Protein AF-A0A0J7YMT5-F1 (afdb_monomer_lite)

Organism: Beta vulgaris subsp. vulgaris (NCBI:txid3555)

Secondary structure (DSSP, 8-state):
-HHHHHHHHHHHHHHHTSSSHHHHHHHHHHHHHHHHHHHHHHHHS---HHHHHHHHHHHHHHHHHHHHHHHHHHTT---TT-HHHHTT--

Sequence (90 aa):
MTVSQIAWARGCEQALRSSNPVAAMKSWLDTQMRQLADLTELVRTDLSSIDRQKVVALVTNDVHARDVVRRILDGNVTGINDFNWQQQLR

pLDDT: mean 83.0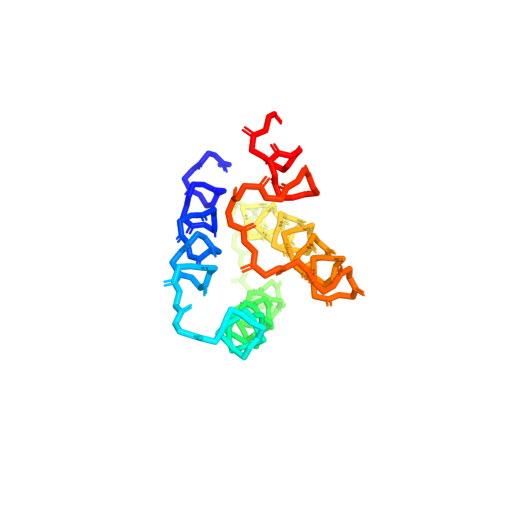5, std 6.65, range [53.56, 90.06]

Structure (mmCIF, N/CA/C/O backbone):
data_AF-A0A0J7YMT5-F1
#
_entry.id   AF-A0A0J7YMT5-F1
#
loop_
_atom_site.group_PDB
_atom_site.id
_atom_site.type_symbol
_atom_site.label_atom_id
_atom_site.label_alt_id
_atom_site.label_comp_id
_atom_site.label_asym_id
_atom_site.label_entity_id
_atom_site.label_seq_id
_atom_site.pdbx_PDB_ins_code
_atom_site.Cartn_x
_atom_site.Cartn_y
_atom_site.Cartn_z
_atom_site.occupancy
_atom_site.B_iso_or_equiv
_atom_site.auth_seq_id
_atom_site.auth_comp_id
_atom_site.auth_asym_id
_atom_site.auth_atom_id
_atom_site.pdbx_PDB_model_num
ATOM 1 N N . MET A 1 1 ? -2.326 9.887 8.488 1.00 53.56 1 MET A N 1
ATOM 2 C CA . MET A 1 1 ? -2.534 9.853 7.023 1.00 53.56 1 MET A CA 1
ATOM 3 C C . MET A 1 1 ? -1.205 9.974 6.277 1.00 53.56 1 MET A C 1
ATOM 5 O O . MET A 1 1 ? -0.920 9.112 5.467 1.00 53.56 1 MET A O 1
ATOM 9 N N . THR A 1 2 ? -0.330 10.932 6.606 1.00 62.78 2 THR A N 1
ATOM 10 C CA . THR A 1 2 ? 0.974 11.107 5.925 1.00 62.78 2 THR A CA 1
ATOM 11 C C . THR A 1 2 ? 1.979 9.970 6.150 1.00 62.78 2 THR A C 1
ATOM 13 O O . THR A 1 2 ? 2.640 9.549 5.209 1.00 62.78 2 THR A O 1
ATOM 16 N N . VAL A 1 3 ? 2.087 9.425 7.367 1.00 71.44 3 VAL A N 1
ATOM 17 C CA . VAL A 1 3 ? 3.109 8.402 7.682 1.00 71.44 3 VAL A CA 1
ATOM 18 C C . VAL A 1 3 ? 2.876 7.087 6.927 1.00 71.44 3 VAL A C 1
ATOM 20 O O . VAL A 1 3 ? 3.812 6.567 6.325 1.00 71.44 3 VAL A O 1
ATOM 23 N N . SER A 1 4 ? 1.639 6.575 6.902 1.00 71.19 4 SER A N 1
ATOM 24 C CA . SER A 1 4 ? 1.298 5.335 6.186 1.00 71.19 4 SER A CA 1
ATOM 25 C C . SER A 1 4 ? 1.514 5.468 4.677 1.00 71.19 4 SER A C 1
ATOM 27 O O . SER A 1 4 ? 2.040 4.557 4.047 1.00 71.19 4 SER A O 1
ATOM 29 N N . GLN A 1 5 ? 1.189 6.632 4.109 1.00 74.19 5 GLN A N 1
ATOM 30 C CA . GLN A 1 5 ? 1.368 6.908 2.684 1.00 74.19 5 GLN A CA 1
ATOM 31 C C . GLN A 1 5 ? 2.852 7.027 2.300 1.00 74.19 5 GLN A C 1
ATOM 33 O O . GLN A 1 5 ? 3.267 6.487 1.279 1.00 74.19 5 GLN A O 1
ATOM 38 N N . ILE A 1 6 ? 3.677 7.649 3.152 1.00 80.50 6 ILE A N 1
ATOM 39 C CA . ILE A 1 6 ? 5.137 7.710 2.967 1.00 80.50 6 ILE A CA 1
ATOM 40 C C . ILE A 1 6 ? 5.761 6.313 3.066 1.00 80.50 6 ILE A C 1
ATOM 42 O O . ILE A 1 6 ? 6.629 5.967 2.266 1.00 80.50 6 ILE A O 1
ATOM 46 N N . ALA A 1 7 ? 5.335 5.503 4.039 1.00 81.12 7 ALA A N 1
ATOM 47 C CA . ALA A 1 7 ? 5.826 4.137 4.198 1.00 81.12 7 ALA A CA 1
ATOM 48 C C . ALA A 1 7 ? 5.466 3.265 2.984 1.00 81.12 7 ALA A C 1
ATOM 50 O O . ALA A 1 7 ? 6.330 2.567 2.453 1.00 81.12 7 ALA A O 1
ATOM 51 N N . TRP A 1 8 ? 4.226 3.367 2.500 1.00 83.81 8 TRP A N 1
ATOM 52 C CA . TRP A 1 8 ? 3.776 2.686 1.288 1.00 83.81 8 TRP A CA 1
ATOM 53 C C . TRP A 1 8 ? 4.566 3.125 0.049 1.00 83.81 8 TRP A C 1
ATOM 55 O O . TRP A 1 8 ? 5.051 2.272 -0.697 1.00 83.81 8 TRP A O 1
ATOM 65 N N . ALA A 1 9 ? 4.756 4.436 -0.137 1.00 83.44 9 ALA A N 1
ATOM 66 C CA . ALA A 1 9 ? 5.506 4.974 -1.266 1.00 83.44 9 ALA A CA 1
ATOM 67 C C . ALA A 1 9 ? 6.945 4.445 -1.274 1.00 83.44 9 ALA A C 1
ATOM 69 O O . ALA A 1 9 ? 7.416 3.945 -2.291 1.00 83.44 9 ALA A O 1
ATOM 70 N N . ARG A 1 10 ? 7.611 4.446 -0.113 1.00 84.25 10 ARG A N 1
ATOM 71 C CA . ARG A 1 10 ? 8.959 3.879 0.045 1.00 84.25 10 ARG A CA 1
ATOM 72 C C . ARG A 1 10 ? 9.018 2.388 -0.285 1.00 84.25 10 ARG A C 1
ATOM 74 O O . ARG A 1 10 ? 9.962 1.964 -0.945 1.00 84.25 10 ARG A O 1
ATOM 81 N N . GLY A 1 11 ? 8.028 1.605 0.148 1.00 84.38 11 GLY A N 1
ATOM 82 C CA . GLY A 1 11 ? 7.944 0.176 -0.172 1.00 84.38 11 GLY A CA 1
ATOM 83 C C . GLY A 1 11 ? 7.818 -0.073 -1.677 1.00 84.38 11 GLY A C 1
ATOM 84 O O . GLY A 1 11 ? 8.524 -0.915 -2.233 1.00 84.38 11 GLY A O 1
ATOM 85 N N . CYS A 1 12 ? 6.990 0.721 -2.359 1.00 84.75 12 CYS A N 1
ATOM 86 C CA . CYS A 1 12 ? 6.836 0.651 -3.811 1.00 84.75 12 CYS A CA 1
ATOM 87 C C . CYS A 1 12 ? 8.105 1.098 -4.548 1.00 84.75 12 CYS A C 1
ATOM 89 O O . CYS A 1 12 ? 8.548 0.407 -5.460 1.00 84.75 12 CYS A O 1
ATOM 91 N N . GLU A 1 13 ? 8.749 2.194 -4.131 1.00 86.62 13 GLU A N 1
ATOM 92 C CA . GLU A 1 13 ? 10.029 2.617 -4.715 1.00 86.62 13 GLU A CA 1
ATOM 93 C C . GLU A 1 13 ? 11.109 1.546 -4.560 1.00 86.62 13 GLU A C 1
ATOM 95 O O . GLU A 1 13 ? 11.870 1.291 -5.492 1.00 86.62 13 GLU A O 1
ATOM 100 N N . GLN A 1 14 ? 11.179 0.898 -3.396 1.00 86.81 14 GLN A N 1
ATOM 101 C CA . GLN A 1 14 ? 12.139 -0.172 -3.154 1.00 86.81 14 GLN A CA 1
ATOM 102 C C . GLN A 1 14 ? 11.858 -1.392 -4.039 1.00 86.81 14 GLN A C 1
ATOM 104 O O . GLN A 1 14 ? 12.793 -1.962 -4.602 1.00 86.81 14 GLN A O 1
ATOM 109 N N . ALA A 1 15 ? 10.584 -1.752 -4.221 1.00 86.44 15 ALA A N 1
AT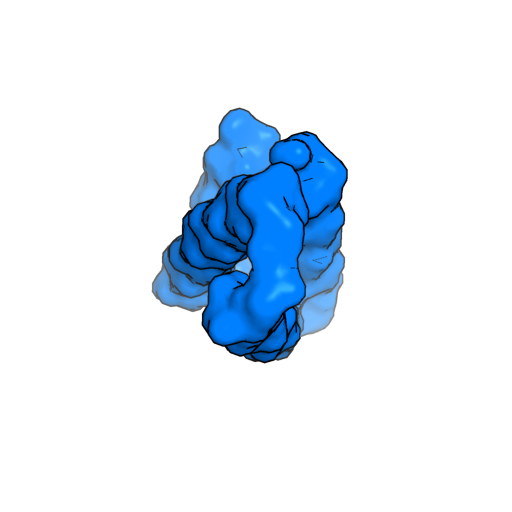OM 110 C CA . ALA A 1 15 ? 10.182 -2.812 -5.138 1.00 86.44 15 ALA A CA 1
ATOM 111 C C . ALA A 1 15 ? 10.530 -2.463 -6.596 1.00 86.44 15 ALA A C 1
ATOM 113 O O . ALA A 1 15 ? 11.115 -3.286 -7.301 1.00 86.44 15 ALA A O 1
ATOM 114 N N . LEU A 1 16 ? 10.266 -1.225 -7.024 1.00 84.94 16 LEU A N 1
ATOM 115 C CA . LEU A 1 16 ? 10.569 -0.733 -8.372 1.00 84.94 16 LEU A CA 1
ATOM 116 C C . LEU A 1 16 ? 12.073 -0.602 -8.655 1.00 84.94 16 LEU A C 1
ATOM 118 O O . LEU A 1 16 ? 12.481 -0.679 -9.809 1.00 84.94 16 LEU A O 1
ATOM 122 N N . ARG A 1 17 ? 12.911 -0.419 -7.627 1.00 86.50 17 ARG A N 1
ATOM 123 C CA . ARG A 1 17 ? 14.383 -0.402 -7.747 1.00 86.50 17 ARG A CA 1
ATOM 124 C C . ARG A 1 17 ? 15.015 -1.797 -7.754 1.00 86.50 17 ARG A C 1
ATOM 126 O O . ARG A 1 17 ? 16.224 -1.908 -7.951 1.00 86.50 17 ARG A O 1
ATOM 133 N N . SER A 1 18 ? 14.240 -2.848 -7.491 1.00 85.38 18 SER A N 1
ATOM 134 C CA . SER A 1 18 ? 14.747 -4.220 -7.494 1.00 85.38 18 SER A CA 1
ATOM 135 C C . SER A 1 18 ? 15.074 -4.708 -8.911 1.00 85.38 18 SER A C 1
ATOM 137 O O . SER A 1 18 ? 14.608 -4.158 -9.905 1.00 85.38 18 SER A O 1
ATOM 139 N N . SER A 1 19 ? 15.853 -5.787 -9.009 1.00 83.19 19 SER A N 1
ATOM 140 C CA . SER A 1 19 ? 16.223 -6.413 -10.287 1.00 83.19 19 SER A CA 1
ATOM 141 C C . SER A 1 19 ? 15.018 -6.947 -11.073 1.00 83.19 19 SER A C 1
ATOM 143 O O . SER A 1 19 ? 15.103 -7.103 -12.287 1.00 83.19 19 SER A O 1
ATOM 145 N N . ASN A 1 20 ? 13.906 -7.244 -10.387 1.00 85.75 20 ASN A N 1
ATOM 146 C CA . ASN A 1 20 ? 12.648 -7.667 -10.997 1.00 85.75 20 ASN A CA 1
ATOM 147 C C . ASN A 1 20 ? 11.467 -6.892 -10.373 1.00 85.75 20 ASN A C 1
ATOM 149 O O . ASN A 1 20 ? 10.808 -7.399 -9.457 1.00 85.75 20 ASN A O 1
ATOM 153 N N . PRO A 1 21 ? 11.190 -5.674 -10.877 1.00 84.12 21 PRO A N 1
ATOM 154 C CA . PRO A 1 21 ? 10.175 -4.768 -10.341 1.00 84.12 21 PRO A CA 1
ATOM 155 C C . PRO A 1 21 ? 8.782 -5.384 -10.236 1.00 84.12 21 PRO A C 1
ATOM 157 O O . PRO A 1 21 ? 8.102 -5.197 -9.231 1.00 84.12 21 PRO A O 1
ATOM 160 N N . VAL A 1 22 ? 8.373 -6.165 -11.239 1.00 83.25 22 VAL A N 1
ATOM 161 C CA . VAL A 1 22 ? 7.041 -6.786 -11.296 1.00 83.25 22 VAL A CA 1
ATOM 162 C C . VAL A 1 22 ? 6.892 -7.849 -10.210 1.00 83.25 22 VAL A C 1
ATOM 164 O O . VAL A 1 22 ? 5.904 -7.859 -9.475 1.00 83.25 22 VAL A O 1
ATOM 167 N N . ALA A 1 23 ? 7.887 -8.729 -10.064 1.00 87.25 23 ALA A N 1
ATOM 168 C CA . ALA A 1 23 ? 7.864 -9.764 -9.033 1.00 87.25 23 ALA A CA 1
ATOM 169 C C . ALA A 1 23 ? 7.925 -9.161 -7.621 1.00 87.25 23 ALA A C 1
ATOM 171 O O . ALA A 1 23 ? 7.1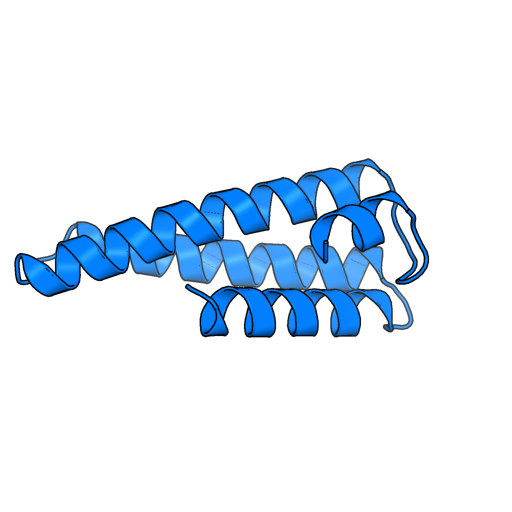60 -9.566 -6.742 1.00 87.25 23 ALA A O 1
ATOM 172 N N . ALA A 1 24 ? 8.784 -8.159 -7.411 1.00 88.81 24 ALA A N 1
ATOM 173 C CA . ALA A 1 24 ? 8.880 -7.460 -6.134 1.00 88.81 24 ALA A CA 1
ATOM 174 C C . ALA A 1 24 ? 7.583 -6.708 -5.800 1.00 88.81 24 ALA A C 1
ATOM 176 O O . ALA A 1 24 ? 7.111 -6.781 -4.665 1.00 88.81 24 ALA A O 1
ATOM 177 N N . MET A 1 25 ? 6.959 -6.051 -6.785 1.00 86.25 25 MET A N 1
ATOM 178 C CA . MET A 1 25 ? 5.685 -5.364 -6.577 1.00 86.25 25 MET A CA 1
ATOM 179 C C . MET A 1 25 ? 4.546 -6.325 -6.262 1.00 86.25 25 MET A C 1
ATOM 181 O O . MET A 1 25 ? 3.724 -6.033 -5.396 1.00 86.25 25 MET A O 1
ATOM 185 N N . LYS A 1 26 ? 4.525 -7.498 -6.895 1.00 87.50 26 LYS A N 1
ATOM 186 C CA . LYS A 1 26 ? 3.556 -8.549 -6.576 1.00 87.50 26 LYS A CA 1
ATOM 187 C C . LYS A 1 26 ? 3.734 -9.068 -5.145 1.00 87.50 26 LYS A C 1
ATOM 189 O O . LYS A 1 26 ? 2.762 -9.147 -4.403 1.00 87.50 26 LYS A O 1
ATOM 194 N N . SER A 1 27 ? 4.973 -9.322 -4.718 1.00 89.00 27 SER A N 1
ATOM 195 C CA . SER A 1 27 ? 5.265 -9.718 -3.331 1.00 89.00 27 SER A CA 1
ATOM 196 C C . SER A 1 27 ? 4.880 -8.634 -2.316 1.00 89.00 27 SER A C 1
ATOM 198 O O . SER A 1 27 ? 4.407 -8.937 -1.216 1.00 89.00 27 SER A O 1
ATOM 200 N N . TRP A 1 28 ? 5.084 -7.362 -2.665 1.00 87.19 28 TRP A N 1
ATOM 201 C CA . TRP A 1 28 ? 4.654 -6.242 -1.834 1.00 87.19 28 TRP A CA 1
ATOM 202 C C . TRP A 1 28 ? 3.129 -6.175 -1.741 1.00 87.19 28 TRP A C 1
ATOM 204 O O . TRP A 1 28 ? 2.592 -6.070 -0.640 1.00 87.19 28 TRP A O 1
ATOM 214 N N . LEU A 1 29 ? 2.427 -6.324 -2.869 1.00 86.56 29 LEU A N 1
ATOM 215 C CA . LEU A 1 29 ? 0.967 -6.374 -2.921 1.00 86.56 29 LEU A CA 1
ATOM 216 C C . LEU A 1 29 ? 0.407 -7.496 -2.038 1.00 86.56 29 LEU A C 1
ATOM 218 O O . LEU A 1 29 ? -0.520 -7.253 -1.270 1.00 86.56 29 LEU A O 1
ATOM 222 N N . ASP A 1 30 ? 0.999 -8.690 -2.079 1.00 89.19 30 ASP A N 1
ATOM 223 C CA . ASP A 1 30 ? 0.586 -9.819 -1.234 1.00 89.19 30 ASP A CA 1
ATOM 224 C C . ASP A 1 30 ? 0.789 -9.537 0.262 1.00 89.19 30 ASP A C 1
ATOM 226 O O . ASP A 1 30 ? 0.014 -9.996 1.105 1.00 89.19 30 ASP A O 1
ATOM 230 N N . THR A 1 31 ? 1.828 -8.776 0.609 1.00 87.44 31 THR A N 1
ATOM 231 C CA . THR A 1 31 ? 2.067 -8.327 1.989 1.00 87.44 31 THR A CA 1
ATOM 232 C C . THR A 1 31 ? 1.015 -7.306 2.416 1.00 87.44 31 THR A C 1
ATOM 234 O O . THR A 1 31 ? 0.433 -7.438 3.491 1.00 87.44 31 THR A O 1
ATOM 237 N N . GLN A 1 32 ? 0.712 -6.331 1.554 1.00 85.44 32 GLN A N 1
ATOM 238 C CA . GLN A 1 32 ? -0.338 -5.334 1.793 1.00 85.44 32 GLN A CA 1
ATOM 239 C C . GLN A 1 32 ? -1.720 -5.987 1.930 1.00 85.44 32 GLN A C 1
ATOM 241 O O . GLN A 1 32 ? -2.502 -5.613 2.798 1.00 85.44 32 GLN A O 1
ATOM 246 N N . MET A 1 33 ? -2.018 -7.006 1.119 1.00 87.38 33 MET A N 1
ATOM 247 C CA . MET A 1 33 ? -3.278 -7.748 1.203 1.00 87.38 33 MET A CA 1
ATOM 248 C C . MET A 1 33 ? -3.422 -8.516 2.519 1.00 87.38 33 MET A C 1
ATOM 250 O O . MET A 1 33 ? -4.522 -8.553 3.067 1.00 87.38 33 MET A O 1
ATOM 254 N N . ARG A 1 34 ? -2.331 -9.088 3.044 1.00 89.06 34 ARG A N 1
ATOM 255 C CA . ARG A 1 34 ? -2.323 -9.728 4.369 1.00 89.06 34 ARG A CA 1
ATOM 256 C C . ARG A 1 34 ? -2.565 -8.716 5.486 1.00 89.06 34 ARG A C 1
ATOM 258 O O . ARG A 1 34 ? -3.486 -8.904 6.266 1.00 89.06 34 ARG A O 1
ATOM 265 N N . GLN A 1 35 ? -1.835 -7.600 5.484 1.00 85.94 35 GLN A N 1
ATOM 266 C CA . GLN A 1 35 ? -2.038 -6.524 6.463 1.00 85.94 35 GLN A CA 1
ATOM 267 C C . GLN A 1 35 ? -3.473 -5.983 6.438 1.00 85.94 35 GLN A C 1
ATOM 269 O O . GLN A 1 35 ? -4.076 -5.763 7.485 1.00 85.94 35 GLN A O 1
ATOM 274 N N . LEU A 1 36 ? -4.052 -5.820 5.245 1.00 87.44 36 LEU A N 1
ATOM 275 C CA . LEU A 1 36 ? -5.440 -5.401 5.092 1.00 87.44 36 LEU A CA 1
ATOM 276 C C . LEU A 1 36 ? -6.413 -6.426 5.687 1.00 87.44 36 LEU A C 1
ATOM 278 O O . LEU A 1 36 ? -7.374 -6.023 6.342 1.00 87.44 36 LEU A O 1
ATOM 282 N N . ALA A 1 37 ? -6.180 -7.724 5.463 1.00 88.44 37 ALA A N 1
ATOM 283 C CA . ALA A 1 37 ? -6.994 -8.797 6.033 1.00 88.44 37 ALA A CA 1
ATOM 284 C C . ALA A 1 37 ? -6.953 -8.768 7.569 1.00 88.44 37 ALA A C 1
ATOM 286 O O . ALA A 1 37 ? -8.013 -8.756 8.197 1.00 88.44 37 ALA A O 1
ATOM 287 N N . ASP A 1 38 ? -5.759 -8.627 8.148 1.00 89.12 38 ASP A N 1
ATOM 288 C CA . ASP A 1 38 ? -5.561 -8.516 9.597 1.00 89.12 38 ASP A CA 1
ATOM 289 C C . ASP A 1 38 ? -6.283 -7.279 10.161 1.00 89.12 38 ASP A C 1
ATOM 291 O O . ASP A 1 38 ? -6.990 -7.358 11.166 1.00 89.12 38 ASP A O 1
ATOM 295 N N . LEU A 1 39 ? -6.186 -6.129 9.478 1.00 86.62 39 LEU A N 1
ATOM 296 C CA . LEU A 1 39 ? -6.912 -4.914 9.861 1.00 86.62 39 LEU A CA 1
ATOM 297 C C . LEU A 1 39 ? -8.430 -5.100 9.756 1.00 86.62 39 LEU A C 1
ATOM 299 O O . LEU A 1 39 ? -9.164 -4.613 10.613 1.00 86.62 39 LEU A O 1
ATOM 303 N N . THR A 1 40 ? -8.927 -5.810 8.737 1.00 86.56 40 THR A N 1
ATOM 304 C CA . THR A 1 40 ? -10.373 -6.064 8.608 1.00 86.56 40 THR A CA 1
ATOM 305 C C . THR A 1 40 ? -10.885 -7.016 9.679 1.00 86.56 40 THR A C 1
ATOM 307 O O . THR A 1 40 ? -12.013 -6.850 10.143 1.00 86.56 40 THR A O 1
ATOM 310 N N . GLU A 1 41 ? -10.088 -8.003 10.079 1.00 89.06 41 GLU A N 1
ATOM 311 C CA . GLU A 1 41 ? -10.393 -8.857 11.224 1.00 89.06 41 GLU A CA 1
ATOM 312 C C . GLU A 1 41 ? -10.399 -8.048 12.523 1.00 89.06 41 GLU A C 1
ATOM 314 O O . GLU A 1 41 ? -11.357 -8.137 13.288 1.00 89.06 41 GLU A O 1
ATOM 319 N N . LEU A 1 42 ? -9.423 -7.154 12.707 1.00 87.50 42 LEU A N 1
ATOM 320 C CA . LEU A 1 42 ? -9.353 -6.258 13.859 1.00 87.50 42 LEU A CA 1
ATOM 321 C C . LEU A 1 42 ? -10.583 -5.339 13.962 1.00 87.50 42 LEU A C 1
ATOM 323 O O . LEU A 1 42 ? -11.089 -5.121 15.054 1.00 87.50 42 LEU A O 1
ATOM 327 N N . VAL A 1 43 ? -11.139 -4.843 12.848 1.00 84.94 43 VAL A N 1
ATOM 328 C CA . VAL A 1 43 ? -12.400 -4.063 12.883 1.00 84.94 43 VAL A CA 1
ATOM 329 C C . VAL A 1 43 ? -13.587 -4.897 13.383 1.00 84.94 43 VAL A C 1
ATOM 331 O O . VAL A 1 43 ? -14.536 -4.338 13.942 1.00 84.94 43 VAL A O 1
ATOM 334 N N . ARG A 1 44 ? -13.571 -6.220 13.179 1.00 84.81 44 ARG A N 1
ATOM 335 C CA . ARG A 1 44 ? -14.647 -7.124 13.620 1.00 84.81 44 ARG A CA 1
ATOM 336 C C . ARG A 1 44 ? -14.548 -7.496 15.099 1.00 84.81 44 ARG A C 1
ATOM 338 O O . ARG A 1 44 ? -15.531 -7.998 15.635 1.00 84.81 44 ARG A O 1
ATOM 345 N N . THR A 1 45 ? -13.412 -7.251 15.751 1.00 88.50 45 THR A N 1
ATOM 346 C CA . THR A 1 45 ? -13.272 -7.449 17.196 1.00 88.50 45 THR A CA 1
ATOM 347 C C . THR A 1 45 ? -13.828 -6.256 17.981 1.00 88.50 45 THR A C 1
ATOM 349 O O . THR A 1 45 ? -14.325 -5.264 17.423 1.00 88.50 45 THR A O 1
ATOM 352 N N . ASP A 1 46 ? -13.798 -6.374 19.307 1.00 86.19 46 ASP A N 1
ATOM 353 C CA . ASP A 1 46 ? -14.323 -5.356 20.206 1.00 86.19 46 ASP A CA 1
ATOM 354 C C . ASP A 1 46 ? -13.307 -4.214 20.375 1.00 86.19 46 ASP A C 1
ATOM 356 O O . ASP A 1 46 ? -12.419 -4.237 21.227 1.00 86.19 46 ASP A O 1
ATOM 360 N N . LEU A 1 47 ? -13.395 -3.231 19.477 1.00 86.94 47 LEU A N 1
ATOM 361 C CA . LEU A 1 47 ? -12.587 -2.013 19.500 1.00 86.94 47 LEU A CA 1
ATOM 362 C C . LEU A 1 47 ? -13.356 -0.844 20.117 1.00 86.94 47 LEU A C 1
ATOM 364 O O . LEU A 1 47 ? -14.546 -0.652 19.846 1.00 86.94 47 LEU A O 1
ATOM 368 N N . SER A 1 48 ? -12.627 0.017 20.834 1.00 90.06 48 SER A N 1
ATOM 369 C CA . SER A 1 48 ? -13.134 1.319 21.266 1.00 90.06 48 SER A CA 1
ATOM 370 C C . SER A 1 48 ? -13.593 2.155 20.059 1.00 90.06 48 SER A C 1
ATOM 372 O O . SER A 1 48 ? -13.072 2.006 18.952 1.00 90.06 48 SER A O 1
ATOM 374 N N . SER A 1 49 ? -14.552 3.066 20.256 1.00 86.75 49 SER A N 1
ATOM 375 C CA . SER A 1 49 ? -15.078 3.920 19.173 1.00 86.75 49 SER A CA 1
ATOM 376 C C . SER A 1 49 ? -13.964 4.669 18.420 1.00 86.75 49 SER A C 1
ATOM 378 O O . SER A 1 49 ? -13.939 4.694 17.189 1.00 86.75 49 SER A O 1
ATOM 380 N N . ILE A 1 50 ? -12.981 5.191 19.161 1.00 88.44 50 ILE A N 1
ATOM 381 C CA . ILE A 1 50 ? -11.837 5.925 18.608 1.00 88.44 50 ILE A CA 1
ATOM 382 C C . ILE A 1 50 ? -10.921 4.995 17.803 1.00 88.44 50 ILE A C 1
ATOM 384 O O . ILE A 1 50 ? -10.489 5.355 16.707 1.00 88.44 50 ILE A O 1
ATOM 388 N N . ASP A 1 51 ? -10.618 3.801 18.314 1.00 86.38 51 ASP A N 1
ATOM 389 C CA . ASP A 1 51 ? -9.716 2.877 17.620 1.00 86.38 51 ASP A CA 1
ATOM 390 C C . ASP A 1 51 ? -10.376 2.268 16.388 1.00 86.38 51 ASP A C 1
ATOM 392 O O . ASP A 1 51 ? -9.747 2.202 15.334 1.00 86.38 51 ASP A O 1
ATOM 396 N N . ARG A 1 52 ? -11.674 1.959 16.454 1.00 88.25 52 ARG A N 1
ATOM 397 C CA . ARG A 1 52 ? -12.468 1.568 15.284 1.00 88.25 52 ARG A CA 1
ATOM 398 C C . ARG A 1 52 ? -12.388 2.629 14.188 1.00 88.25 52 ARG A C 1
ATOM 400 O O . ARG A 1 52 ? -12.150 2.290 13.033 1.00 88.25 52 ARG A O 1
ATOM 407 N N . GLN A 1 53 ? -12.527 3.907 14.537 1.00 86.94 53 GLN A N 1
ATOM 408 C CA . GLN A 1 53 ? -12.460 5.005 13.570 1.00 86.94 53 GLN A CA 1
ATOM 409 C C . GLN A 1 53 ? -11.065 5.132 12.931 1.00 86.94 53 GLN A C 1
ATOM 411 O O . GLN A 1 53 ? -10.962 5.317 11.717 1.00 86.94 53 GLN A O 1
ATOM 416 N N . LYS A 1 54 ? -9.988 4.951 13.713 1.00 86.75 54 LYS A N 1
ATOM 417 C CA . LYS A 1 54 ? -8.609 4.903 13.191 1.00 86.75 54 LYS A CA 1
ATOM 418 C C . LYS A 1 54 ? -8.401 3.726 12.238 1.00 86.75 54 LYS A C 1
ATOM 420 O O . LYS A 1 54 ? -7.844 3.917 11.161 1.00 86.75 54 LYS A O 1
ATOM 425 N N . VAL A 1 55 ? -8.848 2.525 12.612 1.00 86.62 55 VAL A N 1
ATOM 426 C CA . VAL A 1 55 ? -8.667 1.319 11.789 1.00 86.62 55 VAL A CA 1
ATOM 427 C C . VAL A 1 55 ? -9.489 1.412 10.502 1.00 86.62 55 VAL A C 1
ATOM 429 O O . VAL A 1 55 ? -8.971 1.101 9.438 1.00 86.62 55 VAL A O 1
ATOM 432 N N . VAL A 1 56 ? -10.719 1.934 10.545 1.00 87.38 56 VAL A N 1
ATOM 433 C CA . VAL A 1 56 ? -11.526 2.182 9.333 1.00 87.38 56 VAL A CA 1
ATOM 434 C C . VAL A 1 56 ? -10.834 3.170 8.387 1.00 87.38 56 VAL A C 1
ATOM 436 O O . VAL A 1 56 ? -10.809 2.948 7.173 1.00 87.38 56 VAL A O 1
ATOM 439 N N . ALA A 1 57 ? -10.229 4.233 8.926 1.00 87.38 57 ALA A N 1
ATOM 440 C CA . ALA A 1 57 ? -9.448 5.175 8.126 1.00 87.38 57 ALA A CA 1
ATOM 441 C C . ALA A 1 57 ? -8.213 4.506 7.489 1.00 87.38 57 ALA A C 1
ATOM 443 O O . ALA A 1 57 ? -7.936 4.741 6.313 1.00 87.38 57 ALA A O 1
ATOM 444 N N . LEU A 1 58 ? -7.512 3.634 8.227 1.00 84.56 58 LEU A N 1
ATOM 445 C CA . LEU A 1 58 ? -6.384 2.848 7.707 1.00 84.56 58 LEU A CA 1
ATOM 446 C C . LEU A 1 58 ? -6.822 1.883 6.598 1.00 84.56 58 LEU A C 1
ATOM 448 O O . LEU A 1 58 ? -6.249 1.911 5.516 1.00 84.56 58 LEU A O 1
ATOM 452 N N . VAL A 1 59 ? -7.890 1.111 6.816 1.00 87.19 59 VAL A N 1
ATOM 453 C CA . VAL A 1 59 ? -8.448 0.175 5.823 1.00 87.19 59 VAL A CA 1
ATOM 454 C C . VAL A 1 59 ? -8.820 0.903 4.530 1.00 87.19 59 VAL A C 1
ATOM 456 O O . VAL A 1 59 ? -8.499 0.435 3.441 1.00 87.19 59 VAL A O 1
ATOM 459 N N . THR A 1 60 ? -9.462 2.069 4.634 1.00 87.00 60 THR A N 1
ATOM 460 C CA . THR A 1 60 ? -9.849 2.870 3.459 1.00 87.00 60 THR A CA 1
ATOM 461 C C . THR A 1 60 ? -8.622 3.316 2.661 1.00 87.00 60 THR A C 1
ATOM 463 O O . THR A 1 60 ? -8.604 3.211 1.433 1.00 87.00 60 THR A O 1
ATOM 466 N N . ASN A 1 61 ? -7.580 3.773 3.358 1.00 85.25 61 ASN A N 1
ATOM 467 C CA . ASN A 1 61 ? -6.325 4.187 2.741 1.00 85.25 61 ASN A CA 1
ATOM 468 C C . ASN A 1 61 ? -5.598 3.013 2.062 1.00 85.25 61 ASN A C 1
ATOM 470 O O . ASN A 1 61 ? -5.165 3.131 0.917 1.00 85.25 61 ASN A O 1
ATOM 474 N N . ASP A 1 62 ? -5.514 1.868 2.735 1.00 84.19 62 ASP A N 1
ATOM 475 C CA . ASP A 1 62 ? -4.797 0.690 2.240 1.00 84.19 62 ASP A CA 1
ATOM 476 C C . ASP A 1 62 ? -5.499 0.052 1.031 1.00 84.19 62 ASP A C 1
ATOM 478 O O . ASP A 1 62 ? -4.838 -0.435 0.112 1.00 84.19 62 ASP A O 1
ATOM 482 N N . VAL A 1 63 ? -6.836 0.120 0.958 1.00 87.06 63 VAL A N 1
ATOM 483 C CA . VAL A 1 63 ? -7.593 -0.275 -0.245 1.00 87.06 63 VAL A CA 1
ATOM 484 C C . VAL A 1 63 ? -7.219 0.602 -1.441 1.00 87.06 63 VAL A C 1
ATOM 486 O O . VAL A 1 63 ? -6.942 0.072 -2.517 1.00 87.06 63 VAL A O 1
ATOM 489 N N . HIS A 1 64 ? -7.151 1.924 -1.257 1.00 85.06 64 HIS A N 1
ATOM 490 C CA . HIS A 1 64 ? -6.718 2.844 -2.313 1.00 85.06 64 HIS A CA 1
ATOM 491 C C . HIS A 1 64 ? -5.286 2.549 -2.769 1.00 85.06 64 HIS A C 1
ATOM 493 O O . HIS A 1 64 ? -5.027 2.415 -3.966 1.00 85.06 64 HIS A O 1
ATOM 499 N N . ALA A 1 65 ? -4.372 2.377 -1.816 1.00 82.56 65 ALA A N 1
ATOM 500 C CA . ALA A 1 65 ? -2.972 2.068 -2.079 1.00 82.56 65 ALA A CA 1
ATOM 501 C C . ALA A 1 65 ? -2.809 0.750 -2.863 1.00 82.56 65 ALA A C 1
ATOM 503 O O . ALA A 1 65 ? -2.059 0.679 -3.839 1.00 82.56 65 ALA A O 1
ATOM 504 N N . ARG A 1 66 ? -3.571 -0.289 -2.500 1.00 85.56 66 ARG A N 1
ATOM 505 C CA . ARG A 1 66 ? -3.621 -1.573 -3.217 1.00 85.56 66 ARG A CA 1
ATOM 506 C C . ARG A 1 66 ? -4.100 -1.411 -4.658 1.00 85.56 66 ARG A C 1
ATOM 508 O O . ARG A 1 66 ? -3.517 -1.999 -5.568 1.00 85.56 66 ARG A O 1
ATOM 515 N N . ASP A 1 67 ? -5.167 -0.650 -4.869 1.00 86.00 67 ASP A N 1
ATOM 516 C CA . ASP A 1 67 ? -5.750 -0.467 -6.200 1.00 86.00 67 ASP A CA 1
ATOM 517 C C . ASP A 1 67 ? -4.806 0.316 -7.128 1.00 86.00 67 ASP A C 1
ATOM 519 O O . ASP A 1 67 ? -4.768 0.057 -8.332 1.00 86.00 67 ASP A O 1
ATOM 523 N N . VAL A 1 68 ? -3.988 1.214 -6.572 1.00 84.94 68 VAL A N 1
ATOM 524 C CA . VAL A 1 68 ? -2.894 1.880 -7.292 1.00 84.94 68 VAL A CA 1
ATOM 525 C C . VAL A 1 68 ? -1.797 0.886 -7.686 1.00 84.94 68 VAL A C 1
ATOM 527 O O . VAL A 1 68 ? -1.432 0.832 -8.859 1.00 84.94 68 VAL A O 1
ATOM 530 N N . VAL A 1 69 ? -1.316 0.043 -6.760 1.00 84.06 69 VAL A N 1
ATOM 531 C CA . VAL A 1 69 ? -0.305 -0.993 -7.075 1.00 84.06 69 VAL A CA 1
ATOM 532 C C . VAL A 1 69 ? -0.810 -1.966 -8.144 1.00 84.06 69 VAL A C 1
ATOM 534 O O . VAL A 1 69 ? -0.054 -2.339 -9.037 1.00 84.06 69 VAL A O 1
ATOM 537 N N . ARG A 1 70 ? -2.094 -2.348 -8.107 1.00 85.31 70 ARG A N 1
ATOM 538 C CA . ARG A 1 70 ? -2.699 -3.180 -9.159 1.00 85.31 70 ARG A CA 1
ATOM 539 C C . ARG A 1 70 ? -2.657 -2.505 -10.523 1.00 85.31 70 ARG A C 1
ATOM 541 O O . ARG A 1 70 ? -2.206 -3.129 -11.470 1.00 85.31 70 ARG A O 1
ATOM 548 N N . ARG A 1 71 ? -3.033 -1.225 -10.615 1.00 84.69 71 ARG A N 1
ATOM 549 C CA . ARG A 1 71 ? -2.944 -0.472 -11.878 1.00 84.69 71 ARG A CA 1
ATOM 550 C C . ARG A 1 71 ? -1.513 -0.376 -12.408 1.00 84.69 71 ARG A C 1
ATOM 552 O O . ARG A 1 71 ? -1.309 -0.467 -13.611 1.00 84.69 71 ARG A O 1
ATOM 559 N N . ILE A 1 72 ? -0.532 -0.215 -11.522 1.00 82.44 72 ILE A N 1
ATOM 560 C CA . ILE A 1 72 ? 0.900 -0.189 -11.866 1.00 82.44 72 ILE A CA 1
ATOM 561 C C . ILE A 1 72 ? 1.347 -1.549 -12.426 1.00 82.44 72 ILE A C 1
ATOM 563 O O . ILE A 1 72 ? 2.030 -1.594 -13.448 1.00 82.44 72 ILE A O 1
ATOM 567 N N . LEU A 1 73 ? 0.928 -2.652 -11.795 1.00 83.19 73 LEU A N 1
ATOM 568 C CA . LEU A 1 73 ? 1.207 -4.013 -12.263 1.00 83.19 73 LEU A CA 1
ATOM 569 C C . LEU A 1 73 ? 0.523 -4.317 -13.603 1.00 83.19 73 LEU A C 1
ATOM 571 O O . LEU A 1 73 ? 1.180 -4.825 -14.508 1.00 83.19 73 LEU A O 1
ATOM 575 N N . ASP A 1 74 ? -0.755 -3.964 -13.753 1.00 83.75 74 ASP A N 1
ATOM 576 C CA . ASP A 1 74 ? -1.515 -4.149 -14.997 1.00 83.75 74 ASP A CA 1
ATOM 577 C C . ASP A 1 74 ? -0.941 -3.296 -16.139 1.00 83.75 74 ASP A C 1
ATOM 579 O O . ASP A 1 74 ? -0.921 -3.714 -17.295 1.00 83.75 74 ASP A O 1
ATOM 583 N N . GLY A 1 75 ? -0.422 -2.111 -15.807 1.00 80.19 75 GLY A N 1
ATOM 584 C CA . GLY A 1 75 ? 0.281 -1.223 -16.728 1.00 80.19 75 GLY A C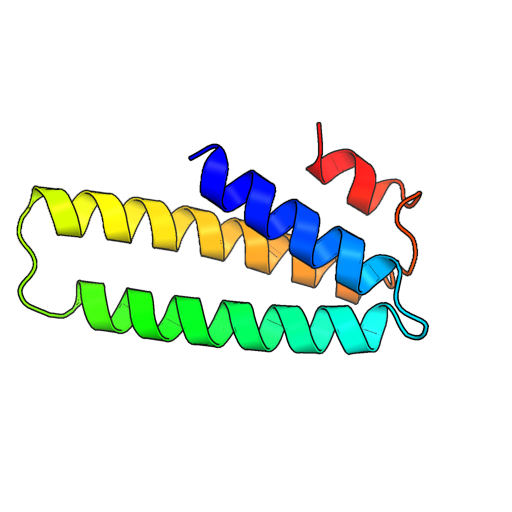A 1
ATOM 585 C C . GLY A 1 75 ? 1.715 -1.650 -17.053 1.00 80.19 75 GLY A C 1
ATOM 586 O O . GLY A 1 75 ? 2.378 -0.941 -17.805 1.00 80.19 75 GLY A O 1
ATOM 587 N N . ASN A 1 76 ? 2.208 -2.771 -16.504 1.00 77.31 76 ASN A N 1
ATOM 588 C CA . ASN A 1 76 ? 3.595 -3.232 -16.652 1.00 77.31 76 ASN A CA 1
ATOM 589 C C . ASN A 1 76 ? 4.629 -2.136 -16.337 1.00 77.31 76 ASN A C 1
ATOM 591 O O . ASN A 1 76 ? 5.679 -2.032 -16.970 1.00 77.31 76 ASN A O 1
ATOM 595 N N . VAL A 1 77 ? 4.340 -1.309 -15.335 1.00 77.12 77 VAL A N 1
ATOM 596 C CA . VAL A 1 77 ? 5.245 -0.249 -14.900 1.00 77.12 77 VAL A CA 1
ATOM 597 C C . VAL A 1 77 ? 6.455 -0.886 -14.218 1.00 77.12 77 VAL A C 1
ATOM 599 O O . VAL A 1 77 ? 6.356 -1.446 -13.126 1.00 77.12 77 VAL A O 1
ATOM 602 N N . THR A 1 78 ? 7.618 -0.798 -14.861 1.00 74.06 78 THR A N 1
ATOM 603 C CA . THR A 1 78 ? 8.864 -1.411 -14.371 1.00 74.06 78 THR A CA 1
ATOM 604 C C . THR A 1 78 ? 9.887 -0.398 -13.864 1.00 74.06 78 THR A C 1
ATOM 606 O O . THR A 1 78 ? 11.032 -0.766 -13.621 1.00 74.06 78 THR A O 1
ATOM 609 N N . GLY A 1 79 ? 9.528 0.881 -13.728 1.00 76.06 79 GLY A N 1
ATOM 610 C CA . GLY A 1 79 ? 10.491 1.923 -13.382 1.00 76.06 79 GLY A CA 1
ATOM 611 C C . GLY A 1 79 ? 9.920 3.036 -12.515 1.00 76.06 79 GLY A C 1
ATOM 612 O O . GLY A 1 79 ? 8.779 3.452 -12.670 1.00 76.06 79 GLY A O 1
ATOM 613 N N . ILE A 1 80 ? 10.764 3.582 -11.637 1.00 77.88 80 ILE A N 1
ATOM 614 C CA . ILE A 1 80 ? 10.430 4.730 -10.776 1.00 77.88 80 ILE A CA 1
ATOM 615 C C . ILE A 1 80 ? 10.229 6.042 -11.560 1.00 77.88 80 ILE A C 1
ATOM 617 O O . ILE A 1 80 ? 9.670 7.005 -11.047 1.00 77.88 80 ILE A O 1
ATOM 621 N N . ASN A 1 81 ? 10.692 6.088 -12.810 1.00 76.44 81 ASN A N 1
ATOM 622 C CA . ASN A 1 81 ? 10.503 7.228 -13.708 1.00 76.44 81 ASN A CA 1
ATOM 623 C C . ASN A 1 81 ? 9.239 7.094 -14.566 1.00 76.44 81 ASN A C 1
ATOM 625 O O . ASN A 1 81 ? 8.999 7.936 -15.427 1.00 76.44 81 ASN A O 1
ATOM 629 N N . ASP A 1 82 ? 8.452 6.035 -14.370 1.00 80.31 82 ASP A N 1
ATOM 630 C CA . ASP A 1 82 ? 7.219 5.849 -15.114 1.00 80.31 82 ASP A CA 1
ATOM 631 C C . ASP A 1 82 ? 6.201 6.916 -14.718 1.00 80.31 82 ASP A C 1
ATOM 633 O O . ASP A 1 82 ? 5.964 7.180 -13.534 1.00 80.31 82 ASP A O 1
ATOM 637 N N . PHE A 1 83 ? 5.592 7.530 -15.724 1.00 76.44 83 PHE A N 1
ATOM 638 C CA . PHE A 1 83 ? 4.622 8.596 -15.532 1.00 76.44 83 PHE A CA 1
ATOM 639 C C . PHE A 1 83 ? 3.439 8.140 -14.668 1.00 76.44 83 PHE A C 1
ATOM 641 O O . PHE A 1 83 ? 2.976 8.899 -13.816 1.00 76.44 83 PHE A O 1
ATOM 648 N N . ASN A 1 84 ? 3.005 6.883 -14.811 1.00 74.25 84 ASN A N 1
ATOM 649 C CA . ASN A 1 84 ? 1.910 6.326 -14.018 1.00 74.25 84 ASN A CA 1
ATOM 650 C C . ASN A 1 84 ? 2.257 6.240 -12.527 1.00 74.25 84 ASN A C 1
ATOM 652 O O . ASN A 1 84 ? 1.382 6.462 -11.689 1.00 74.25 84 ASN A O 1
ATOM 656 N N . TRP A 1 85 ? 3.525 5.955 -12.194 1.00 80.38 85 TRP A N 1
ATOM 657 C CA . TRP A 1 85 ? 4.027 5.960 -10.817 1.00 80.38 85 TRP A CA 1
ATOM 658 C C . TRP A 1 85 ? 4.217 7.387 -10.290 1.00 80.38 85 TRP A C 1
ATOM 660 O O . TRP A 1 85 ? 3.764 7.707 -9.193 1.00 80.38 85 TRP A O 1
ATOM 670 N N . GLN A 1 86 ? 4.821 8.275 -11.083 1.00 79.12 86 GLN A N 1
ATOM 671 C CA . GLN A 1 86 ? 5.064 9.666 -10.680 1.00 79.12 86 GLN A CA 1
ATOM 672 C C . GLN A 1 86 ? 3.774 10.444 -10.393 1.00 79.12 86 GLN A C 1
ATOM 674 O O . GLN A 1 86 ? 3.770 11.318 -9.527 1.00 79.12 86 GLN A O 1
ATOM 679 N N . GLN A 1 87 ? 2.672 10.111 -11.072 1.00 78.81 87 GLN A N 1
ATOM 680 C CA . GLN A 1 87 ? 1.352 10.672 -10.775 1.00 78.81 87 GLN A CA 1
ATOM 681 C C . GLN A 1 87 ? 0.824 10.311 -9.379 1.00 78.81 87 GLN A C 1
ATOM 683 O O . GLN A 1 87 ? -0.025 11.029 -8.867 1.00 78.81 87 GLN A O 1
ATOM 688 N N . GLN A 1 88 ? 1.319 9.240 -8.750 1.00 72.31 88 GLN A N 1
ATOM 689 C CA . GLN A 1 88 ? 0.878 8.813 -7.412 1.00 72.31 88 GLN A CA 1
ATOM 690 C C . GLN A 1 88 ? 1.608 9.543 -6.276 1.00 72.31 88 GLN A 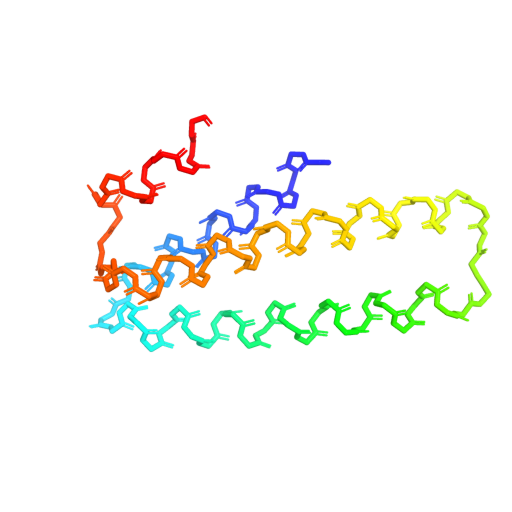C 1
ATOM 692 O O . GLN A 1 88 ? 1.171 9.481 -5.129 1.00 72.31 88 GLN A O 1
ATOM 697 N N . LEU A 1 89 ? 2.731 10.204 -6.581 1.00 67.00 89 LEU A N 1
ATOM 698 C CA . LEU A 1 89 ? 3.552 10.955 -5.623 1.00 67.00 89 LEU A CA 1
ATOM 699 C C . LEU A 1 89 ? 3.227 12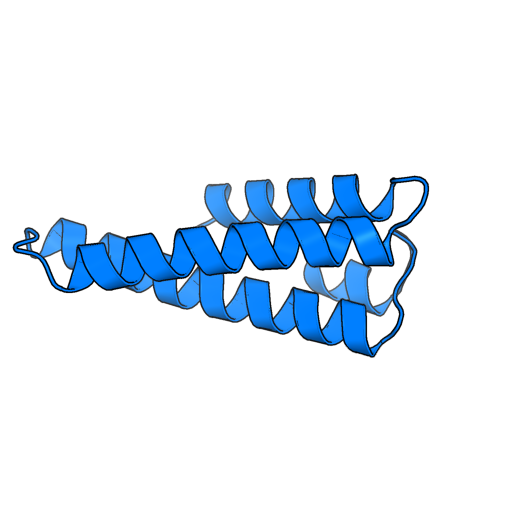.460 -5.596 1.00 67.00 89 LEU A C 1
ATOM 701 O O . LEU A 1 89 ? 3.873 13.196 -4.848 1.00 67.00 89 LEU A O 1
ATOM 705 N N . ARG A 1 90 ? 2.287 12.921 -6.431 1.00 57.72 90 ARG A N 1
ATOM 706 C CA . ARG A 1 90 ? 1.890 14.330 -6.561 1.00 57.72 90 ARG A CA 1
ATOM 707 C C . ARG A 1 90 ? 0.622 14.661 -5.791 1.00 57.72 90 ARG A C 1
ATOM 709 O O . ARG A 1 90 ? -0.281 13.801 -5.741 1.00 57.72 90 ARG A O 1
#

InterPro domains:
  IPR026983 Dynein heavy chain [PTHR45703] (2-90)

Foldseek 3Di:
DVVVLVVLLVQLQVLLPDPFNLVSLVVVLVVLVVVLVVLVVVLVDDDDPVVNVVSVVVNVVSVVSSVLSVVCNVVVPNHCPDPSNVVSVD

Radius of gyration: 14.22 Å; chains: 1; bounding box: 31×24×38 Å